Protein AF-T0ZJD9-F1 (afdb_monomer)

Solvent-accessible surface area (backbone atoms only — not comparable to full-atom values): 5506 Å² total; per-residue (Å²): 112,68,70,61,55,52,55,52,52,54,53,51,52,50,53,59,42,71,71,46,85,49,72,44,79,33,58,14,80,67,40,96,43,79,93,42,39,68,22,24,44,38,36,31,36,36,33,26,77,90,46,76,78,49,47,53,76,46,80,45,55,61,83,64,66,57,88,57,50,53,60,51,49,52,51,49,32,55,56,48,27,54,51,37,33,70,78,48,54,55,77,73,79,80,82,124

pLDDT: mean 85.67, std 13.07, range [38.03, 96.44]

Secondary structure (DSSP, 8-state):
-HHHHHHHHHHHHHHHHTS-SS-EEEEGGGSS-GGGTTEEEEEEEEEETTEEEEEEEEEEESS--HHHHHHHHHHHHHHHHHHHHHHS--------

Organism: NCBI:txid410659

Sequence (96 aa):
MEVFEEQSALYRIFEELLTEDQMALRIGNEIPVRALEPCTLISIPLRSGNVWLGSIGLVGPIRMQYDQVIPIMMYLSDRLNLWIDEVMPPTSHINS

Structure (mmCIF, N/CA/C/O backbone):
data_AF-T0ZJD9-F1
#
_entry.id   AF-T0ZJD9-F1
#
loop_
_atom_site.group_PDB
_atom_site.id
_atom_site.type_symbol
_atom_site.label_atom_id
_atom_site.label_alt_id
_atom_site.label_comp_id
_atom_site.label_asym_id
_atom_site.label_entity_id
_atom_site.label_seq_id
_atom_site.pdbx_PDB_ins_code
_atom_site.Cartn_x
_atom_site.Cartn_y
_atom_site.Cartn_z
_atom_site.occupancy
_atom_site.B_iso_or_equiv
_atom_site.auth_seq_id
_atom_site.auth_comp_id
_atom_site.auth_asym_id
_atom_site.auth_atom_id
_atom_site.pdbx_PDB_model_num
ATOM 1 N N . MET A 1 1 ? 0.193 18.661 22.438 1.00 52.94 1 MET A N 1
ATOM 2 C CA . MET A 1 1 ? 0.241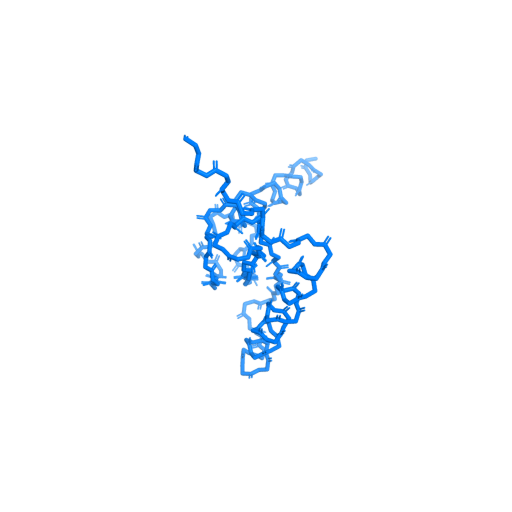 17.196 22.631 1.00 52.94 1 MET A CA 1
ATOM 3 C C . MET A 1 1 ? -0.281 16.488 21.385 1.00 52.94 1 MET A C 1
ATOM 5 O O . MET A 1 1 ? 0.432 15.658 20.854 1.00 52.94 1 MET A O 1
ATOM 9 N N . GLU A 1 2 ? -1.414 16.938 20.845 1.00 56.44 2 GLU A N 1
ATOM 10 C CA . GLU A 1 2 ? -2.056 16.463 19.602 1.00 56.44 2 GLU A CA 1
ATOM 11 C C . GLU A 1 2 ? -1.121 16.367 18.371 1.00 56.44 2 GLU A C 1
ATOM 13 O O . GLU A 1 2 ? -1.038 15.323 17.738 1.00 56.44 2 GLU A O 1
ATOM 18 N N . VAL A 1 3 ? -0.307 17.397 18.099 1.00 55.34 3 VAL A N 1
ATOM 19 C CA . VAL A 1 3 ? 0.630 17.404 16.951 1.00 55.34 3 VAL A CA 1
ATOM 20 C C . VAL A 1 3 ? 1.710 16.313 17.046 1.00 55.34 3 VAL A C 1
ATOM 22 O O . VAL A 1 3 ? 2.153 15.791 16.029 1.00 55.34 3 VAL A O 1
ATOM 25 N N . PHE A 1 4 ? 2.150 15.944 18.254 1.00 56.47 4 PHE A N 1
ATOM 26 C CA . PHE A 1 4 ? 3.157 14.888 18.425 1.00 56.47 4 PHE A CA 1
ATOM 27 C C . PHE A 1 4 ? 2.549 13.494 18.200 1.00 56.47 4 PHE A C 1
ATOM 29 O O . PHE A 1 4 ? 3.193 12.626 17.614 1.00 56.47 4 PHE A O 1
ATOM 36 N N . GLU A 1 5 ? 1.291 13.298 18.604 1.00 62.69 5 GLU A N 1
ATOM 37 C CA . GLU A 1 5 ? 0.542 12.062 18.353 1.00 62.69 5 GLU A CA 1
ATOM 38 C C . GLU A 1 5 ? 0.250 11.877 16.854 1.00 62.69 5 GLU A C 1
ATOM 40 O O . GLU A 1 5 ? 0.462 10.787 16.321 1.00 62.69 5 GLU A O 1
ATOM 45 N N . GLU A 1 6 ? -0.125 12.943 16.144 1.00 62.12 6 GLU A N 1
ATOM 46 C CA . GLU A 1 6 ? -0.389 12.918 14.698 1.00 62.12 6 GLU A CA 1
ATOM 47 C C . GLU A 1 6 ? 0.869 12.602 13.865 1.00 62.12 6 GLU A C 1
ATOM 49 O O . GLU A 1 6 ? 0.842 11.727 12.996 1.00 62.12 6 GLU A O 1
ATOM 54 N N . GLN A 1 7 ? 2.008 13.232 14.186 1.00 63.09 7 GLN A N 1
ATOM 55 C CA . GLN A 1 7 ? 3.300 12.939 13.545 1.00 63.09 7 GLN A CA 1
ATOM 56 C C . GLN A 1 7 ? 3.741 11.485 13.787 1.00 63.09 7 GLN A C 1
ATOM 58 O O . GLN A 1 7 ? 4.299 10.846 12.893 1.00 63.09 7 GLN A O 1
ATOM 63 N N . SER A 1 8 ? 3.438 10.931 14.967 1.00 75.25 8 SER A N 1
ATOM 64 C CA . SER A 1 8 ? 3.725 9.527 15.277 1.00 75.25 8 SER A CA 1
ATOM 65 C C . SER A 1 8 ? 2.844 8.555 14.485 1.00 75.25 8 SER A C 1
ATOM 67 O O . SER A 1 8 ? 3.327 7.513 14.050 1.00 75.25 8 SER A O 1
ATOM 69 N N . ALA A 1 9 ? 1.574 8.891 14.240 1.00 79.19 9 ALA A N 1
ATOM 70 C CA . ALA A 1 9 ? 0.666 8.033 13.484 1.00 79.19 9 ALA A CA 1
ATOM 71 C C . ALA A 1 9 ? 1.077 7.939 12.008 1.00 79.19 9 ALA A C 1
ATOM 73 O O . ALA A 1 9 ? 1.149 6.839 11.461 1.00 79.19 9 ALA A O 1
ATOM 74 N N . LEU A 1 10 ? 1.409 9.076 11.387 1.00 83.62 10 LEU A N 1
ATOM 75 C CA . LEU A 1 10 ? 1.864 9.122 9.997 1.00 83.62 10 LEU A CA 1
ATOM 76 C C . LEU A 1 10 ? 3.171 8.346 9.795 1.00 83.62 10 LEU A C 1
ATOM 78 O O . LEU A 1 10 ? 3.281 7.564 8.852 1.00 83.62 10 LEU A O 1
ATOM 82 N N . TYR A 1 11 ? 4.142 8.522 10.696 1.00 85.00 11 TYR A N 1
ATOM 83 C CA . TYR A 1 11 ? 5.409 7.795 10.622 1.00 85.00 11 TYR A CA 1
ATOM 84 C C . TYR A 1 11 ? 5.195 6.280 10.648 1.00 85.00 11 TYR A C 1
ATOM 86 O O . TYR A 1 11 ? 5.784 5.552 9.857 1.00 85.00 11 TYR A O 1
ATOM 94 N N . ARG A 1 12 ? 4.281 5.808 11.498 1.00 83.75 12 ARG A N 1
ATOM 95 C CA . ARG A 1 12 ? 3.979 4.380 11.615 1.00 83.75 12 ARG A CA 1
ATOM 96 C C . ARG A 1 12 ? 3.205 3.842 10.417 1.00 83.75 12 AR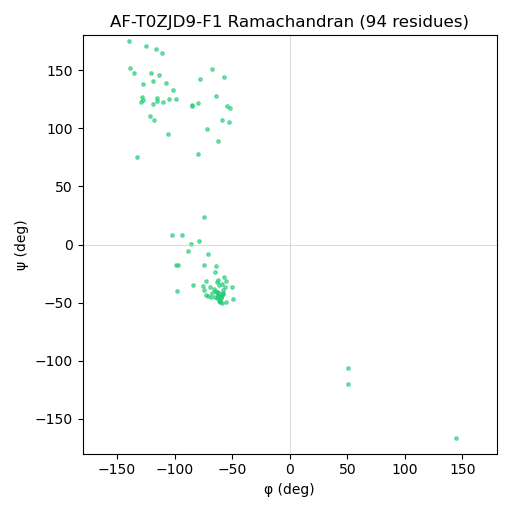G A C 1
ATOM 98 O O . ARG A 1 12 ? 3.437 2.709 10.027 1.00 83.75 12 ARG A O 1
ATOM 105 N N . ILE A 1 13 ? 2.361 4.651 9.770 1.00 87.06 13 ILE A N 1
ATOM 106 C CA . ILE A 1 13 ? 1.792 4.285 8.460 1.00 87.06 13 ILE A CA 1
ATOM 107 C C . ILE A 1 13 ? 2.915 4.077 7.440 1.00 87.06 13 ILE A C 1
ATOM 109 O O . ILE A 1 13 ? 2.886 3.093 6.708 1.00 87.06 13 ILE A O 1
ATOM 113 N N . PHE A 1 14 ? 3.911 4.968 7.393 1.00 86.62 14 PHE A N 1
ATOM 114 C CA . PHE A 1 14 ? 5.047 4.789 6.488 1.00 86.62 14 PHE A CA 1
ATOM 115 C C . PHE A 1 14 ? 5.859 3.536 6.813 1.00 86.62 14 PHE A C 1
ATOM 117 O O . PHE A 1 14 ? 6.222 2.823 5.883 1.00 86.62 14 PHE A O 1
ATOM 124 N N . GLU A 1 15 ? 6.099 3.234 8.092 1.00 85.69 15 GLU A N 1
ATOM 125 C CA . GLU A 1 15 ? 6.737 1.973 8.489 1.00 85.69 15 GLU A CA 1
ATOM 126 C C . GLU A 1 15 ? 5.962 0.771 7.941 1.00 85.69 15 GLU A C 1
ATOM 128 O O . GLU A 1 15 ? 6.559 -0.063 7.266 1.00 85.69 15 GLU A O 1
ATOM 133 N N . GLU A 1 16 ? 4.638 0.723 8.130 1.00 84.00 16 GLU A N 1
ATOM 134 C CA . GLU A 1 16 ? 3.804 -0.365 7.603 1.00 84.00 16 GLU A CA 1
ATOM 135 C C . GLU A 1 16 ? 3.900 -0.481 6.073 1.00 84.00 16 GLU A C 1
ATOM 137 O O . GLU A 1 16 ? 4.062 -1.583 5.547 1.00 84.00 16 GLU A O 1
ATOM 142 N N . LEU A 1 17 ? 3.874 0.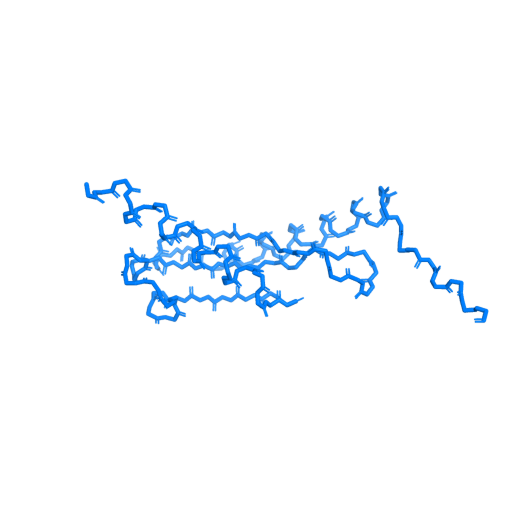642 5.345 1.00 84.62 17 LEU A N 1
ATOM 143 C CA . LEU A 1 17 ? 3.995 0.650 3.879 1.00 84.62 17 LEU A CA 1
ATOM 144 C C . LEU A 1 17 ? 5.358 0.154 3.375 1.00 84.62 17 LEU A C 1
ATOM 146 O O . LEU A 1 17 ? 5.448 -0.317 2.242 1.00 84.62 17 LEU A O 1
ATOM 150 N N . LEU A 1 18 ? 6.401 0.244 4.202 1.00 81.56 18 LEU A N 1
ATOM 151 C CA . LEU A 1 18 ? 7.760 -0.208 3.899 1.00 81.56 18 LEU A CA 1
ATOM 152 C C . LEU A 1 18 ? 8.043 -1.639 4.383 1.00 81.56 18 LEU A C 1
ATOM 154 O O . LEU A 1 18 ? 9.192 -2.079 4.325 1.00 81.56 18 LEU A O 1
ATOM 158 N N . THR A 1 19 ? 7.037 -2.379 4.856 1.00 78.56 19 THR A N 1
ATOM 159 C CA . THR A 1 19 ? 7.236 -3.764 5.323 1.00 78.56 19 THR A CA 1
ATOM 160 C C . THR A 1 19 ? 6.854 -4.832 4.305 1.00 78.56 19 THR A C 1
ATOM 162 O O . THR A 1 19 ? 7.297 -5.972 4.437 1.00 78.56 19 THR A O 1
ATOM 165 N N . GLU A 1 20 ? 6.066 -4.484 3.285 1.00 79.62 20 GLU A N 1
ATOM 166 C CA . GLU A 1 20 ? 5.488 -5.461 2.364 1.00 79.62 20 GLU A CA 1
ATOM 167 C C . GLU A 1 20 ? 5.771 -5.111 0.906 1.00 79.62 20 GLU A C 1
ATOM 169 O O . GLU A 1 20 ? 5.421 -4.035 0.415 1.00 79.62 20 GLU A O 1
ATOM 174 N N . ASP A 1 21 ? 6.369 -6.071 0.200 1.00 84.81 21 ASP A N 1
ATOM 175 C CA . ASP A 1 21 ? 6.590 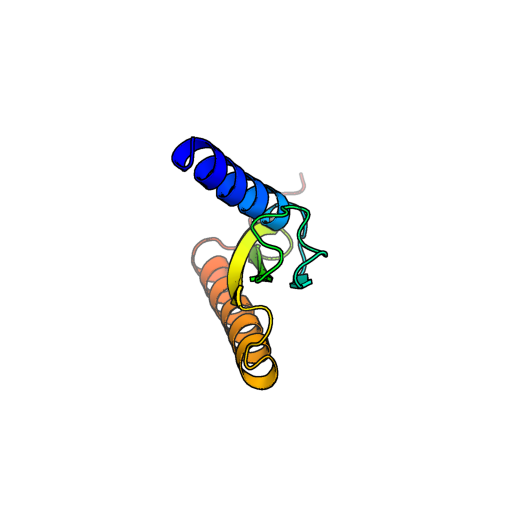-6.007 -1.242 1.00 84.81 21 ASP A CA 1
ATOM 176 C C . ASP A 1 21 ? 5.364 -6.510 -2.035 1.00 84.81 21 ASP A C 1
ATOM 178 O O . ASP A 1 21 ? 5.348 -6.510 -3.267 1.00 84.81 21 ASP A O 1
ATOM 182 N N . GLN A 1 22 ? 4.302 -6.916 -1.347 1.00 87.00 22 GLN A N 1
ATOM 183 C CA . GLN A 1 22 ? 3.043 -7.375 -1.925 1.00 87.00 22 GLN A CA 1
ATOM 184 C C . GLN A 1 22 ? 1.895 -6.445 -1.540 1.00 87.00 22 GLN A C 1
ATOM 186 O O . GLN A 1 22 ? 2.034 -5.557 -0.702 1.00 87.00 22 GLN A O 1
ATOM 191 N N . MET A 1 23 ? 0.753 -6.631 -2.203 1.00 90.31 23 MET A N 1
ATOM 192 C CA . MET A 1 23 ? -0.465 -5.933 -1.814 1.00 90.31 23 MET A CA 1
ATOM 193 C C . MET A 1 23 ? -0.884 -6.388 -0.414 1.00 90.31 23 MET A C 1
ATOM 195 O O . MET A 1 23 ? -1.051 -7.588 -0.196 1.00 90.31 23 MET A O 1
ATOM 199 N N . ALA A 1 24 ? -1.111 -5.437 0.491 1.00 92.00 24 ALA A N 1
ATOM 200 C CA . ALA A 1 24 ? -1.548 -5.711 1.855 1.00 92.00 24 ALA A CA 1
ATOM 201 C C . ALA A 1 24 ? -2.884 -5.032 2.154 1.00 92.00 24 ALA A C 1
ATOM 203 O O . ALA A 1 24 ? -3.168 -3.936 1.669 1.00 92.00 24 ALA A O 1
ATOM 204 N N . LEU A 1 25 ? -3.692 -5.664 3.000 1.00 92.31 25 LEU A N 1
ATOM 205 C CA . LEU A 1 25 ? -4.910 -5.099 3.570 1.00 92.31 25 LEU A CA 1
ATOM 206 C C . LEU A 1 25 ? -4.853 -5.301 5.081 1.00 92.31 25 LEU A C 1
ATOM 208 O O . LEU A 1 25 ? -4.727 -6.433 5.537 1.00 92.31 25 LEU A O 1
ATOM 212 N N . ARG A 1 26 ? -4.951 -4.207 5.836 1.00 92.19 26 ARG A N 1
ATOM 213 C CA . ARG A 1 26 ? -4.934 -4.200 7.302 1.00 92.19 26 ARG A CA 1
ATOM 214 C C . ARG A 1 26 ? -6.129 -3.426 7.822 1.00 92.19 26 ARG A C 1
ATOM 216 O O . ARG A 1 26 ? -6.350 -2.283 7.420 1.00 92.19 26 ARG A O 1
ATOM 223 N N . ILE A 1 27 ? -6.904 -4.039 8.703 1.00 93.81 27 ILE A N 1
ATOM 224 C CA . ILE A 1 27 ? -8.187 -3.521 9.175 1.00 93.81 27 ILE A CA 1
ATOM 225 C C . ILE A 1 27 ? -8.129 -3.284 10.685 1.00 93.81 27 ILE A C 1
ATOM 227 O O . ILE A 1 27 ? -7.915 -4.203 11.477 1.00 93.81 27 ILE A O 1
ATOM 231 N N . GLY A 1 28 ? -8.365 -2.037 11.089 1.00 91.75 28 GLY A N 1
ATOM 232 C CA . GLY A 1 28 ? -8.458 -1.595 12.475 1.00 91.75 28 GLY A CA 1
ATOM 233 C C . GLY A 1 28 ? -7.274 -2.042 13.323 1.00 91.75 28 GLY A C 1
ATOM 234 O O . GLY A 1 28 ? -6.171 -1.525 13.188 1.00 91.75 28 GLY A O 1
ATOM 235 N N . ASN A 1 29 ? -7.504 -3.030 14.186 1.00 91.25 29 ASN A N 1
ATOM 236 C CA . ASN A 1 29 ? -6.513 -3.519 15.145 1.00 91.25 29 ASN A CA 1
ATOM 237 C C . ASN A 1 29 ? -5.344 -4.304 14.519 1.00 91.25 29 ASN A C 1
ATOM 239 O O . ASN A 1 29 ? -4.379 -4.603 15.217 1.00 91.25 29 ASN A O 1
ATOM 243 N N . GLU A 1 30 ? -5.400 -4.616 13.221 1.00 91.50 30 GLU A N 1
ATOM 244 C CA . GLU A 1 30 ? -4.250 -5.136 12.460 1.00 91.50 30 GLU A CA 1
ATOM 245 C C . GLU A 1 30 ? -3.215 -4.043 12.145 1.00 91.50 30 GLU A C 1
ATOM 247 O O . GLU A 1 30 ? -2.063 -4.341 11.820 1.00 91.50 30 GLU A O 1
ATOM 252 N N . ILE A 1 31 ? -3.613 -2.771 12.244 1.00 89.12 31 ILE A N 1
ATOM 253 C CA . ILE A 1 31 ? -2.715 -1.626 12.149 1.00 89.12 31 ILE A CA 1
ATOM 254 C C . ILE A 1 31 ? -2.146 -1.412 13.554 1.00 89.12 31 ILE A C 1
ATOM 256 O O . ILE A 1 31 ? -2.911 -1.127 14.480 1.00 89.12 31 ILE A O 1
ATOM 260 N N . PRO A 1 32 ? -0.823 -1.496 13.773 1.00 83.94 32 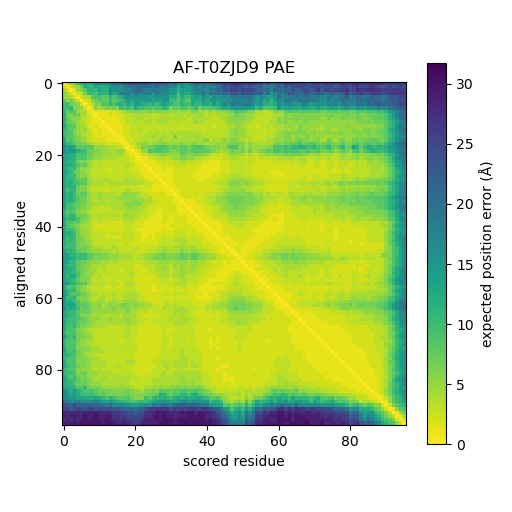PRO A N 1
ATOM 261 C CA . PRO A 1 32 ? -0.259 -1.493 15.120 1.00 83.94 32 PRO A CA 1
ATOM 262 C C . PRO A 1 32 ? -0.277 -0.109 15.785 1.00 83.94 32 PRO A C 1
ATOM 264 O O . PRO A 1 32 ? 0.512 0.137 16.693 1.00 83.94 32 PRO A O 1
ATOM 267 N N . VAL A 1 33 ? -1.168 0.798 15.370 1.00 84.81 33 VAL A N 1
ATOM 268 C CA . VAL A 1 33 ? -1.343 2.180 15.828 1.00 84.81 33 VAL A CA 1
ATOM 269 C C . VAL A 1 33 ? -2.766 2.346 16.357 1.00 84.81 33 VAL A C 1
ATOM 271 O O . VAL A 1 33 ? -3.719 2.382 15.588 1.00 84.81 33 VAL A O 1
ATOM 274 N N . ARG A 1 34 ? -2.920 2.528 17.673 1.00 84.56 34 ARG A N 1
ATOM 275 C CA . ARG A 1 34 ? -4.243 2.626 18.318 1.00 84.56 34 ARG A CA 1
ATOM 276 C C . ARG A 1 34 ? -5.130 3.736 17.742 1.00 84.56 34 ARG A C 1
ATOM 278 O O . ARG A 1 34 ? -6.331 3.555 17.613 1.00 84.56 34 ARG A O 1
ATOM 285 N N . ALA A 1 35 ? -4.539 4.870 17.367 1.00 83.94 35 ALA A N 1
ATOM 286 C CA . ALA A 1 35 ? -5.268 5.980 16.751 1.00 83.94 35 ALA A CA 1
ATOM 287 C C . ALA A 1 35 ? -5.889 5.622 15.382 1.00 83.94 35 ALA A C 1
ATOM 289 O O . ALA A 1 35 ? -6.799 6.311 14.933 1.00 83.94 35 ALA A O 1
ATOM 290 N N . LEU A 1 36 ? -5.421 4.546 14.739 1.00 87.38 36 LEU A N 1
ATOM 291 C CA . LEU A 1 36 ? -5.893 4.054 13.442 1.00 87.38 36 LEU A CA 1
ATOM 292 C C . LEU A 1 36 ? -6.823 2.837 13.562 1.00 87.38 36 LEU A C 1
ATOM 294 O O . LEU A 1 36 ? -7.228 2.286 12.546 1.00 87.38 36 LEU A O 1
ATOM 298 N N . GLU A 1 37 ? -7.241 2.457 14.775 1.00 90.31 37 GLU A N 1
ATOM 299 C CA . GLU A 1 37 ? -8.286 1.447 14.995 1.00 90.31 37 GLU A CA 1
ATOM 300 C C . GLU A 1 37 ? -9.583 1.679 14.179 1.00 90.31 37 GLU A C 1
ATOM 302 O O . GLU A 1 37 ? -10.160 0.699 13.703 1.00 90.31 37 GLU A O 1
ATOM 307 N N . PRO A 1 38 ? -10.068 2.919 13.936 1.00 91.75 38 PRO A N 1
ATOM 308 C CA . PRO A 1 38 ? -11.241 3.124 13.083 1.00 91.75 38 PRO A CA 1
ATOM 309 C C . PRO A 1 38 ? -10.938 3.048 11.574 1.00 91.75 38 PRO A C 1
ATOM 311 O O . PRO A 1 38 ? -11.841 3.287 10.763 1.00 91.75 38 PRO A O 1
ATOM 314 N N . CYS A 1 39 ? -9.698 2.749 11.182 1.00 92.50 39 CYS A N 1
ATOM 315 C CA . CYS A 1 39 ? -9.229 2.822 9.806 1.00 92.50 39 CYS A CA 1
ATOM 316 C C . CYS A 1 39 ? -8.932 1.450 9.191 1.00 92.50 39 CYS A C 1
ATOM 318 O O . CYS A 1 39 ? -8.769 0.439 9.866 1.00 92.50 39 CYS A O 1
ATOM 320 N N . THR A 1 40 ? -8.822 1.463 7.873 1.00 94.25 40 THR A N 1
ATOM 321 C CA . THR A 1 40 ? -8.257 0.409 7.040 1.00 94.25 40 THR A CA 1
ATOM 322 C C . THR A 1 40 ? -7.064 0.989 6.296 1.00 94.25 40 THR A C 1
ATOM 324 O O . THR A 1 40 ? -7.131 2.127 5.826 1.00 94.25 40 THR A O 1
ATOM 327 N N . LEU A 1 41 ? -6.003 0.201 6.157 1.00 93.50 41 LEU A N 1
ATOM 328 C CA . LEU A 1 41 ? -4.840 0.492 5.331 1.00 93.50 41 LEU A CA 1
ATOM 329 C C . LEU A 1 41 ? -4.761 -0.543 4.205 1.00 93.50 41 LEU A C 1
ATOM 331 O O . LEU A 1 41 ? -4.712 -1.742 4.472 1.00 93.50 41 LEU A O 1
ATOM 335 N N . ILE A 1 42 ? -4.740 -0.084 2.956 1.00 94.06 42 ILE A N 1
ATOM 336 C CA . ILE A 1 42 ? -4.485 -0.921 1.778 1.00 94.06 42 ILE A CA 1
ATOM 337 C C . ILE A 1 42 ? -3.181 -0.457 1.150 1.00 94.06 42 ILE A C 1
ATOM 339 O O . ILE A 1 42 ? -3.065 0.723 0.835 1.00 94.06 42 ILE A O 1
ATOM 343 N N . SER A 1 43 ? -2.218 -1.345 0.942 1.00 94.19 43 SER A N 1
ATOM 344 C CA . SER A 1 43 ? -0.970 -1.025 0.250 1.00 94.19 43 SER A CA 1
ATOM 345 C C . SER A 1 43 ? -0.879 -1.764 -1.079 1.00 94.19 43 SER A C 1
ATOM 347 O O . SER A 1 43 ? -1.362 -2.885 -1.207 1.00 94.19 43 SER A O 1
ATOM 349 N N . ILE A 1 44 ? -0.263 -1.137 -2.077 1.00 94.69 44 ILE A N 1
ATOM 350 C CA . ILE A 1 44 ? 0.100 -1.766 -3.351 1.00 94.69 44 ILE A CA 1
ATOM 351 C C . ILE A 1 44 ? 1.583 -1.522 -3.637 1.00 94.69 44 ILE A C 1
ATOM 353 O O . ILE A 1 44 ? 2.056 -0.400 -3.429 1.00 94.69 44 ILE A O 1
ATOM 357 N N . PRO A 1 45 ? 2.326 -2.528 -4.120 1.00 92.69 45 PRO A N 1
ATOM 358 C CA . PRO A 1 45 ? 3.744 -2.373 -4.388 1.00 92.69 45 PRO A CA 1
ATOM 359 C C . PRO A 1 45 ? 3.979 -1.620 -5.699 1.00 92.69 45 PRO A C 1
ATOM 361 O O . PRO A 1 45 ? 3.287 -1.835 -6.700 1.00 92.69 45 PRO A O 1
ATOM 364 N N . LEU A 1 46 ? 5.003 -0.774 -5.685 1.00 92.88 46 LEU A N 1
ATOM 365 C CA . LEU A 1 46 ? 5.614 -0.153 -6.849 1.00 92.88 46 LEU A CA 1
ATOM 366 C C . LEU A 1 46 ? 6.876 -0.923 -7.222 1.00 92.88 46 LEU A C 1
ATOM 368 O O . LEU A 1 46 ? 7.765 -1.128 -6.386 1.00 92.88 46 LEU A O 1
ATOM 372 N N . ARG A 1 47 ? 6.954 -1.367 -8.472 1.00 92.00 47 ARG A N 1
ATOM 373 C CA . ARG A 1 47 ? 8.037 -2.221 -8.958 1.00 92.00 47 ARG A CA 1
ATOM 374 C C . ARG A 1 47 ? 8.546 -1.746 -10.311 1.00 92.00 47 ARG A C 1
ATOM 376 O O . ARG A 1 47 ? 7.778 -1.233 -11.115 1.00 92.00 47 ARG A O 1
ATOM 383 N N . SER A 1 48 ? 9.842 -1.953 -10.525 1.00 92.00 48 SER A N 1
ATOM 384 C CA . SER A 1 48 ? 10.478 -1.934 -11.842 1.00 92.00 48 SER A CA 1
ATOM 385 C C . SER A 1 48 ? 11.055 -3.327 -12.089 1.00 92.00 48 SER A C 1
ATOM 387 O O . SER A 1 48 ? 11.992 -3.759 -11.402 1.00 92.00 48 SER A O 1
ATOM 389 N N . GLY A 1 49 ? 10.425 -4.097 -12.976 1.00 88.31 49 GLY A N 1
ATOM 390 C CA . GLY A 1 49 ? 10.637 -5.546 -13.064 1.00 88.31 49 GLY A CA 1
ATOM 391 C C . GLY A 1 49 ? 10.510 -6.249 -11.698 1.00 88.31 49 GLY A C 1
ATOM 392 O O . GLY A 1 49 ? 9.475 -6.182 -11.037 1.00 88.31 49 GLY A O 1
ATOM 393 N N . ASN A 1 50 ? 11.581 -6.913 -11.247 1.00 86.62 50 ASN A N 1
ATOM 394 C CA . ASN A 1 50 ? 11.614 -7.594 -9.942 1.00 86.62 50 ASN A CA 1
ATOM 395 C C . ASN A 1 50 ? 12.057 -6.693 -8.777 1.00 86.62 50 ASN A C 1
ATOM 397 O O . ASN A 1 50 ? 12.034 -7.133 -7.626 1.00 86.62 50 ASN A O 1
ATOM 401 N N . VAL A 1 51 ? 12.473 -5.455 -9.047 1.00 90.19 51 VAL A N 1
ATOM 402 C CA . VAL A 1 51 ? 12.957 -4.539 -8.012 1.00 90.19 51 VAL A CA 1
ATOM 403 C C . VAL A 1 51 ? 11.767 -3.830 -7.381 1.00 90.19 51 VAL A C 1
ATOM 405 O O . VAL A 1 51 ? 11.017 -3.131 -8.057 1.00 90.19 51 VAL A O 1
ATOM 408 N N . TRP A 1 52 ? 11.599 -4.007 -6.073 1.00 91.44 52 TRP A N 1
ATOM 409 C CA . TRP A 1 52 ? 10.625 -3.256 -5.290 1.00 91.44 52 TRP A CA 1
ATOM 410 C C . TRP A 1 52 ? 11.174 -1.865 -4.971 1.00 91.44 52 TRP A C 1
ATOM 412 O O . TRP A 1 52 ? 12.248 -1.733 -4.386 1.00 91.44 52 TRP A O 1
ATOM 422 N N . LEU A 1 53 ? 10.448 -0.834 -5.398 1.00 91.06 53 LEU A N 1
ATOM 423 C CA . LEU A 1 53 ? 10.833 0.568 -5.223 1.00 91.06 53 LEU A CA 1
ATOM 424 C C . LEU A 1 53 ? 10.157 1.212 -4.004 1.00 91.06 53 LEU A C 1
ATOM 426 O O . LEU A 1 53 ? 10.595 2.263 -3.543 1.00 91.06 53 LEU A O 1
ATOM 430 N N . GLY A 1 54 ? 9.088 0.598 -3.496 1.00 91.12 54 GLY A N 1
ATOM 431 C CA . GLY A 1 54 ? 8.267 1.102 -2.397 1.00 91.12 54 GLY A CA 1
ATOM 432 C C . GLY A 1 54 ? 6.797 0.756 -2.611 1.00 91.12 54 GLY A C 1
ATOM 433 O O . GLY A 1 54 ? 6.468 -0.048 -3.480 1.00 91.12 54 GLY A O 1
ATOM 434 N N . SER A 1 55 ? 5.898 1.370 -1.847 1.00 92.06 55 SER A N 1
ATOM 435 C CA . SER A 1 55 ? 4.466 1.059 -1.906 1.00 92.06 55 SER A CA 1
ATOM 436 C C . SER A 1 55 ? 3.612 2.322 -1.833 1.00 92.06 55 SER A C 1
ATOM 438 O O . SER A 1 55 ? 4.009 3.325 -1.239 1.00 92.06 55 SER A O 1
ATOM 440 N N . ILE A 1 56 ? 2.419 2.271 -2.423 1.00 91.88 56 ILE A N 1
ATOM 441 C CA . ILE A 1 56 ? 1.380 3.295 -2.261 1.00 91.88 56 ILE A CA 1
ATOM 442 C C . ILE A 1 56 ? 0.348 2.784 -1.268 1.00 91.88 56 ILE A C 1
ATOM 444 O O . ILE A 1 56 ? -0.114 1.654 -1.390 1.00 91.88 56 ILE A O 1
ATOM 448 N N . GLY A 1 57 ? -0.023 3.633 -0.309 1.00 91.56 57 GLY A N 1
ATOM 449 C CA . GLY A 1 57 ? -1.030 3.345 0.706 1.00 91.56 57 GLY A CA 1
ATOM 450 C C . GLY A 1 57 ? -2.335 4.107 0.497 1.00 91.56 57 GLY A C 1
ATOM 451 O O . GLY A 1 57 ? -2.324 5.303 0.212 1.00 91.56 57 GLY A O 1
ATOM 452 N N . LEU A 1 58 ? -3.457 3.430 0.717 1.00 93.62 58 LEU A N 1
ATOM 453 C CA . LEU A 1 58 ? -4.784 4.004 0.883 1.00 93.62 58 LEU A CA 1
ATOM 454 C C . LEU A 1 58 ? -5.211 3.837 2.340 1.00 93.62 58 LEU A C 1
ATOM 456 O O . LEU A 1 58 ? -5.308 2.715 2.833 1.00 93.62 58 LEU A O 1
ATOM 460 N N . VAL A 1 59 ? -5.517 4.950 3.003 1.00 92.50 59 VAL A N 1
ATOM 461 C CA . VAL A 1 59 ? -6.114 4.962 4.342 1.00 92.50 59 VAL A CA 1
ATOM 462 C C . VAL A 1 59 ? -7.587 5.331 4.212 1.00 92.50 59 VAL A C 1
ATOM 464 O O . VAL A 1 59 ? -7.923 6.362 3.630 1.00 92.50 59 VAL A O 1
ATOM 467 N N . GLY A 1 60 ? -8.470 4.493 4.744 1.00 92.19 60 GLY A N 1
ATOM 468 C CA . GLY A 1 60 ? -9.919 4.698 4.705 1.00 92.19 60 GLY A CA 1
ATOM 469 C C . GLY A 1 60 ? -10.600 4.312 6.016 1.00 92.19 60 GLY A C 1
ATOM 470 O O . GLY A 1 60 ? -9.939 3.808 6.919 1.00 92.19 60 GLY A O 1
ATOM 471 N N . PRO A 1 61 ? -11.915 4.542 6.161 1.00 94.12 61 PRO A N 1
ATOM 472 C CA . PRO A 1 61 ? -12.675 4.041 7.301 1.00 94.12 61 PRO A CA 1
ATOM 473 C C . PRO A 1 61 ? -12.785 2.512 7.266 1.00 94.12 61 PRO A C 1
ATOM 475 O O . PRO A 1 61 ? -12.863 1.914 6.192 1.00 94.12 61 PRO A O 1
ATOM 478 N N . ILE A 1 62 ? -12.903 1.889 8.442 1.00 94.00 62 ILE A N 1
ATOM 479 C CA . ILE A 1 62 ? -12.995 0.425 8.586 1.00 94.00 62 ILE A CA 1
ATOM 480 C C . ILE A 1 62 ? -14.139 -0.202 7.762 1.00 94.00 62 ILE A C 1
ATOM 482 O O . ILE A 1 62 ? -14.041 -1.326 7.266 1.00 94.00 62 ILE A O 1
ATOM 486 N N . ARG A 1 63 ? -15.235 0.547 7.579 1.00 90.81 63 ARG A N 1
ATOM 487 C CA . ARG A 1 63 ? -16.372 0.193 6.718 1.00 90.81 63 ARG A CA 1
ATOM 488 C C . ARG A 1 63 ? -16.323 1.037 5.446 1.00 90.81 63 ARG A C 1
ATOM 490 O O . ARG A 1 63 ? -16.836 2.153 5.424 1.00 90.81 63 ARG A O 1
ATOM 497 N N . MET A 1 64 ? -15.731 0.481 4.394 1.00 92.81 64 MET A N 1
ATOM 498 C CA . MET A 1 64 ? -15.709 1.041 3.041 1.00 92.81 64 MET A CA 1
ATOM 499 C C . MET A 1 64 ? -16.248 0.025 2.019 1.00 92.81 64 MET A C 1
ATOM 501 O O . MET A 1 64 ? -16.474 -1.138 2.347 1.00 92.81 64 MET A O 1
ATOM 505 N N . GLN A 1 65 ? -16.457 0.458 0.775 1.00 95.00 65 GLN A 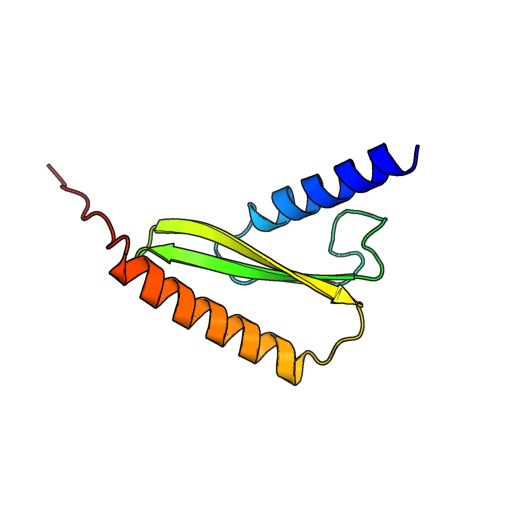N 1
ATOM 506 C CA . GLN A 1 65 ? -16.913 -0.398 -0.331 1.00 95.00 65 GLN A CA 1
ATOM 507 C C . GLN A 1 65 ? -15.732 -1.202 -0.905 1.00 95.00 65 GLN A C 1
ATOM 509 O O . GLN A 1 65 ? -15.135 -0.826 -1.914 1.00 95.00 65 GLN A O 1
ATOM 514 N N . TYR A 1 66 ? -15.333 -2.272 -0.209 1.00 92.44 66 TYR A N 1
ATOM 515 C CA . TYR A 1 66 ? -14.173 -3.107 -0.567 1.00 92.44 66 TYR A CA 1
ATOM 516 C C . TYR A 1 66 ? -14.271 -3.732 -1.961 1.00 92.44 66 TYR A C 1
ATOM 518 O O . TYR A 1 66 ? -13.265 -3.857 -2.657 1.00 92.44 66 TYR A O 1
ATOM 526 N N . ASP A 1 67 ? -15.490 -4.069 -2.365 1.00 94.69 67 ASP A N 1
ATOM 527 C CA . ASP A 1 67 ? -15.860 -4.560 -3.690 1.00 94.69 67 ASP A CA 1
ATOM 528 C C . ASP A 1 67 ? -15.474 -3.592 -4.816 1.00 94.69 67 ASP A C 1
ATOM 530 O O . ASP A 1 67 ? -15.188 -4.030 -5.926 1.00 94.69 67 ASP A O 1
ATOM 534 N N . GLN A 1 68 ? -15.416 -2.291 -4.531 1.00 94.81 68 GLN A N 1
ATOM 535 C CA . GLN A 1 68 ? -14.986 -1.268 -5.487 1.00 94.81 68 GLN A CA 1
ATOM 536 C C . GLN A 1 68 ? -13.524 -0.872 -5.292 1.00 94.81 68 GLN A C 1
ATOM 538 O O . GLN A 1 68 ? -12.785 -0.687 -6.258 1.00 94.81 68 GLN A O 1
ATOM 543 N N . VAL A 1 69 ? -13.092 -0.751 -4.039 1.00 94.31 69 VAL A N 1
ATOM 544 C CA . VAL A 1 69 ? -11.777 -0.203 -3.693 1.00 94.31 69 VAL A CA 1
ATOM 545 C C . VAL A 1 69 ? -10.651 -1.155 -4.077 1.00 94.31 69 VAL A C 1
ATOM 547 O O . VAL A 1 69 ? -9.658 -0.710 -4.648 1.00 94.31 69 VAL A O 1
ATOM 550 N N . ILE A 1 70 ? -10.794 -2.453 -3.794 1.00 93.31 70 ILE A N 1
ATOM 551 C CA . ILE A 1 70 ? -9.747 -3.440 -4.091 1.00 93.31 70 ILE A CA 1
ATOM 552 C C . ILE A 1 70 ? -9.458 -3.491 -5.603 1.00 93.31 70 ILE A C 1
ATOM 554 O O . ILE A 1 70 ? -8.292 -3.326 -5.967 1.00 93.31 70 ILE A O 1
ATOM 558 N N . PRO A 1 71 ? -10.461 -3.613 -6.501 1.00 95.31 71 PRO A N 1
ATOM 559 C CA . PRO A 1 71 ? -10.216 -3.564 -7.943 1.00 95.31 71 PRO A CA 1
ATOM 560 C C . PRO A 1 71 ? -9.537 -2.278 -8.419 1.00 95.31 71 PRO A C 1
ATOM 562 O O . PRO A 1 71 ? -8.658 -2.333 -9.277 1.00 95.31 71 PRO A O 1
ATOM 565 N N . ILE A 1 72 ? -9.912 -1.122 -7.859 1.00 95.38 72 ILE A N 1
ATOM 566 C CA . ILE A 1 72 ? -9.269 0.156 -8.194 1.00 95.38 72 ILE A CA 1
ATOM 567 C C . ILE A 1 72 ? -7.794 0.133 -7.787 1.00 95.38 72 ILE A C 1
ATOM 569 O O . ILE A 1 72 ? -6.942 0.513 -8.586 1.00 95.38 72 ILE A O 1
ATOM 573 N N . MET A 1 73 ? -7.478 -0.333 -6.578 1.00 94.94 73 MET A N 1
ATOM 574 C CA . MET A 1 73 ? -6.096 -0.427 -6.102 1.00 94.94 73 MET A CA 1
ATOM 575 C C . MET A 1 73 ? -5.259 -1.370 -6.973 1.00 94.94 73 MET A C 1
ATOM 577 O O . MET A 1 73 ? -4.134 -1.024 -7.330 1.00 94.94 73 MET A O 1
ATOM 581 N N . MET A 1 74 ? -5.816 -2.513 -7.381 1.00 93.69 74 MET A N 1
ATOM 582 C CA . MET A 1 74 ? -5.148 -3.432 -8.310 1.00 93.69 74 MET A CA 1
ATOM 583 C C . MET A 1 74 ? -4.873 -2.762 -9.659 1.00 93.69 74 MET A C 1
ATOM 585 O O . MET A 1 74 ? -3.736 -2.758 -10.123 1.00 93.69 74 MET A O 1
ATOM 589 N N . TYR A 1 75 ? -5.883 -2.109 -10.243 1.00 95.75 75 TYR A N 1
ATOM 590 C CA . TYR A 1 75 ? -5.718 -1.362 -11.489 1.00 95.75 75 TYR A CA 1
ATOM 591 C C . TYR A 1 75 ? -4.644 -0.272 -11.369 1.00 95.75 75 TYR A C 1
ATOM 593 O O . TYR A 1 75 ? -3.823 -0.114 -12.271 1.00 95.75 75 TYR A O 1
ATOM 601 N N . LEU A 1 76 ? -4.615 0.474 -10.260 1.00 95.44 76 LEU A N 1
ATOM 602 C CA . LEU A 1 76 ? -3.583 1.481 -10.013 1.00 95.44 76 LEU A CA 1
ATOM 603 C C . LEU A 1 76 ? -2.192 0.852 -9.930 1.00 95.44 76 LEU A C 1
ATOM 605 O O . LEU A 1 76 ? -1.266 1.398 -10.523 1.00 95.44 76 LEU A O 1
ATOM 609 N N . SER A 1 77 ? -2.047 -0.283 -9.244 1.00 94.50 77 SER A N 1
ATOM 610 C CA . SER A 1 77 ? -0.768 -0.996 -9.150 1.00 94.50 77 SER A CA 1
ATOM 611 C C . SER A 1 77 ? -0.260 -1.376 -10.536 1.00 94.50 77 SER A C 1
ATOM 613 O O . SER A 1 77 ? 0.852 -0.997 -10.899 1.00 94.50 77 SER A O 1
ATOM 615 N N . ASP A 1 78 ? -1.105 -2.006 -11.351 1.00 94.69 78 ASP A N 1
ATOM 616 C CA . ASP A 1 78 ? -0.743 -2.413 -12.709 1.00 94.69 78 ASP A CA 1
ATOM 617 C C . ASP A 1 78 ? -0.361 -1.206 -13.574 1.00 94.69 78 ASP A C 1
ATOM 619 O O . ASP A 1 78 ? 0.684 -1.193 -14.226 1.00 94.69 78 ASP A O 1
ATOM 623 N N . ARG A 1 79 ? -1.185 -0.151 -13.564 1.00 96.44 79 ARG A N 1
ATOM 624 C CA . ARG A 1 79 ? -0.946 1.047 -14.380 1.00 96.44 79 ARG A CA 1
ATOM 625 C C . ARG A 1 79 ? 0.318 1.793 -13.982 1.00 96.44 79 ARG A C 1
ATOM 627 O O . ARG A 1 79 ? 1.012 2.294 -14.865 1.00 96.44 79 ARG A O 1
ATOM 634 N N . LEU A 1 80 ? 0.588 1.904 -12.686 1.00 95.44 80 LEU A N 1
ATOM 635 C CA . LEU A 1 80 ? 1.764 2.607 -12.189 1.00 95.44 80 LEU A CA 1
ATOM 636 C C . LEU A 1 80 ? 3.030 1.794 -12.416 1.00 95.44 80 LEU A C 1
ATOM 638 O O . LEU A 1 80 ? 4.025 2.379 -12.822 1.00 95.44 80 LEU A O 1
ATOM 642 N N . ASN A 1 81 ? 2.985 0.474 -12.240 1.00 94.12 81 ASN A N 1
ATOM 643 C CA . ASN A 1 81 ? 4.129 -0.391 -12.523 1.00 94.12 81 ASN A CA 1
ATOM 644 C C . ASN A 1 81 ? 4.499 -0.361 -14.012 1.00 94.12 81 ASN A C 1
ATOM 646 O O . ASN A 1 81 ? 5.670 -0.206 -14.336 1.00 94.12 81 ASN A O 1
ATOM 650 N N . LEU A 1 82 ? 3.512 -0.367 -14.918 1.00 94.81 82 LEU A N 1
ATOM 651 C CA . LEU A 1 82 ? 3.766 -0.179 -16.354 1.00 94.81 82 LEU A CA 1
ATOM 652 C C . LEU A 1 82 ? 4.432 1.170 -16.657 1.00 94.81 82 LEU A C 1
ATOM 654 O O . LEU A 1 82 ? 5.402 1.233 -17.404 1.00 94.81 82 LEU A O 1
ATOM 658 N N . TRP A 1 83 ? 3.925 2.255 -16.067 1.00 95.19 83 TRP A N 1
ATOM 659 C CA . TRP A 1 83 ? 4.515 3.581 -16.254 1.00 95.19 83 TRP A CA 1
ATOM 660 C C . TRP A 1 83 ? 5.930 3.679 -15.660 1.00 95.19 83 TRP A C 1
ATOM 662 O O . TRP A 1 83 ? 6.810 4.299 -16.255 1.00 95.19 83 TRP A O 1
ATOM 672 N N . ILE A 1 84 ? 6.167 3.046 -14.509 1.00 94.88 84 ILE A N 1
ATOM 673 C CA . ILE A 1 84 ? 7.491 2.958 -13.888 1.00 94.88 84 ILE A CA 1
ATOM 674 C C . ILE A 1 84 ? 8.450 2.200 -14.801 1.00 94.88 84 ILE A C 1
ATOM 676 O O . ILE A 1 84 ? 9.549 2.693 -15.017 1.00 94.88 84 ILE A O 1
ATOM 680 N N . ASP A 1 85 ? 8.047 1.068 -15.377 1.00 93.88 85 ASP A N 1
ATOM 681 C CA . ASP A 1 85 ? 8.882 0.311 -16.317 1.00 93.88 85 ASP A CA 1
ATOM 682 C C . ASP A 1 85 ? 9.212 1.121 -17.589 1.00 93.88 85 ASP A C 1
ATOM 684 O O . ASP A 1 85 ? 10.287 0.959 -18.167 1.00 93.88 85 ASP A O 1
ATOM 688 N N . GLU A 1 86 ? 8.327 2.022 -18.028 1.00 92.00 86 GLU A N 1
ATOM 689 C CA . GLU A 1 86 ? 8.587 2.919 -19.164 1.00 92.00 86 GLU A CA 1
ATOM 690 C C . GLU A 1 86 ? 9.590 4.036 -18.823 1.00 92.00 86 GLU A C 1
ATOM 692 O O . GLU A 1 86 ? 10.473 4.350 -19.625 1.00 92.00 86 GLU A O 1
ATOM 697 N N . VAL A 1 87 ? 9.457 4.659 -17.648 1.00 92.12 87 VAL A N 1
ATOM 698 C CA . VAL A 1 87 ? 10.282 5.811 -17.228 1.00 92.12 87 VAL A CA 1
ATOM 699 C C . VAL A 1 87 ? 11.615 5.375 -16.619 1.00 92.12 87 VAL A C 1
ATOM 701 O O . VAL A 1 87 ? 12.640 6.039 -16.786 1.00 92.12 87 VAL A O 1
ATOM 704 N N . MET A 1 88 ? 11.593 4.259 -15.905 1.00 87.81 88 MET A N 1
ATOM 705 C CA . MET A 1 88 ? 12.709 3.632 -15.216 1.00 87.81 88 MET A CA 1
ATOM 706 C C . MET A 1 88 ? 12.696 2.136 -15.559 1.00 87.81 88 MET A C 1
ATOM 708 O O . MET A 1 88 ? 12.289 1.309 -14.737 1.00 87.81 88 MET A O 1
ATOM 712 N N . PRO A 1 89 ? 13.130 1.774 -16.780 1.00 84.25 89 PRO A N 1
ATOM 713 C CA . PRO A 1 89 ? 13.218 0.380 -17.172 1.00 84.25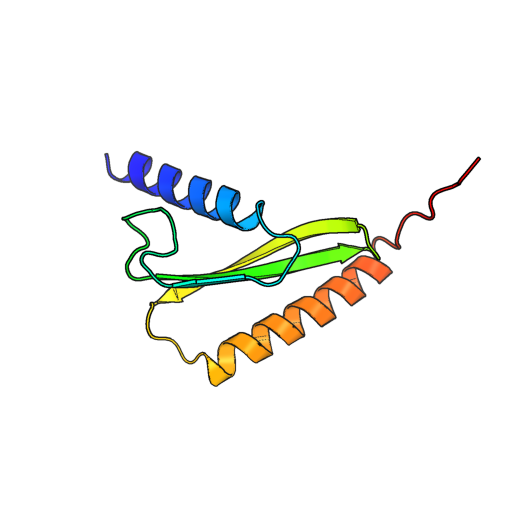 89 PRO A CA 1
ATOM 714 C C . PRO A 1 89 ? 14.123 -0.376 -16.201 1.00 84.25 89 PRO A C 1
ATOM 716 O O . PRO A 1 89 ? 15.118 0.192 -15.728 1.00 84.25 89 PRO A O 1
ATOM 719 N N . PRO A 1 90 ? 13.803 -1.647 -15.904 1.00 81.38 90 PRO A N 1
ATOM 720 C CA . PRO A 1 90 ? 14.571 -2.436 -14.962 1.00 81.38 90 PRO A CA 1
ATOM 721 C C . PRO A 1 90 ? 16.026 -2.434 -15.404 1.00 81.38 90 PRO A C 1
ATOM 723 O O . PRO A 1 90 ? 16.355 -2.852 -16.518 1.00 81.38 90 PRO A O 1
ATOM 726 N N . THR A 1 91 ? 16.903 -1.919 -14.542 1.00 71.56 91 THR A N 1
ATOM 727 C CA . THR A 1 91 ? 18.337 -1.926 -14.793 1.00 71.56 91 THR A CA 1
ATOM 728 C C . THR A 1 91 ? 18.731 -3.384 -14.949 1.00 71.56 91 THR A C 1
ATOM 730 O O . THR A 1 91 ? 18.723 -4.147 -13.984 1.00 71.56 91 THR A O 1
ATOM 733 N N . SER A 1 92 ? 19.031 -3.798 -16.180 1.00 59.69 92 SER A N 1
ATOM 734 C CA . SER A 1 92 ? 19.613 -5.105 -16.432 1.00 59.69 92 SER A CA 1
ATOM 735 C C . SER A 1 92 ? 20.825 -5.219 -15.521 1.00 59.69 92 SER A C 1
ATOM 737 O O . SER A 1 92 ? 21.753 -4.414 -15.643 1.00 59.69 92 SER A O 1
ATOM 739 N N . HIS A 1 93 ? 20.816 -6.183 -14.601 1.00 54.97 93 HIS A N 1
ATOM 740 C CA . HIS A 1 93 ? 22.047 -6.616 -13.970 1.00 54.97 93 HIS A CA 1
ATOM 741 C C . HIS A 1 93 ? 23.015 -6.951 -15.105 1.00 54.97 93 HIS A C 1
ATOM 743 O O . HIS A 1 93 ? 22.863 -7.950 -15.808 1.00 54.97 93 HIS A O 1
ATOM 749 N N . ILE A 1 94 ? 23.987 -6.063 -15.304 1.00 47.00 94 ILE A N 1
ATOM 750 C CA . ILE A 1 94 ? 25.257 -6.387 -15.925 1.00 47.00 94 ILE A CA 1
ATOM 751 C C . ILE A 1 94 ? 25.870 -7.404 -14.963 1.00 47.00 94 ILE A C 1
ATOM 753 O O . ILE A 1 94 ? 26.507 -7.041 -13.978 1.00 47.00 94 ILE A O 1
ATOM 757 N N . ASN A 1 95 ? 25.567 -8.679 -15.193 1.00 38.03 95 ASN A N 1
ATOM 758 C CA . ASN A 1 95 ? 26.351 -9.774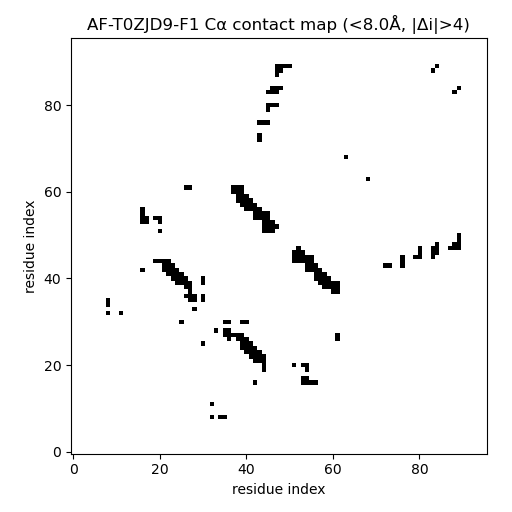 -14.655 1.00 38.03 95 ASN A CA 1
ATOM 759 C C . ASN A 1 95 ? 27.663 -9.781 -15.450 1.00 38.03 95 ASN A C 1
ATOM 761 O O . ASN A 1 95 ? 27.689 -10.260 -16.585 1.00 38.03 95 ASN A O 1
ATOM 765 N N . SER A 1 96 ? 28.706 -9.203 -14.854 1.00 42.91 96 SER A N 1
ATOM 766 C CA . SER A 1 96 ? 30.111 -9.525 -15.128 1.00 42.91 96 SER A CA 1
ATOM 767 C C . SER A 1 96 ? 30.648 -10.338 -13.962 1.00 42.91 96 SER A C 1
ATOM 769 O O . SER A 1 96 ? 30.320 -9.966 -12.812 1.00 42.91 96 S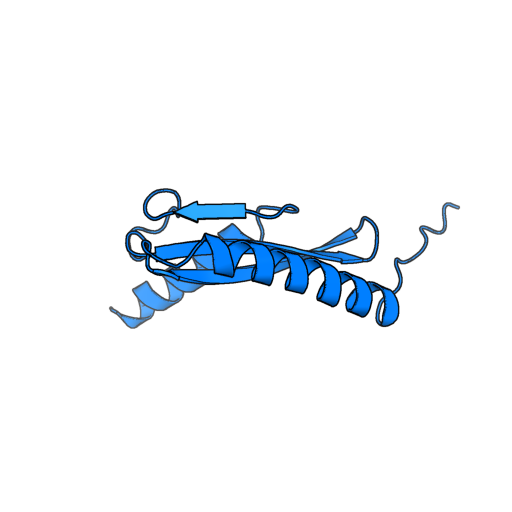ER A O 1
#

Mean predicted aligned error: 6.53 Å

Nearest PDB structures (foldseek):
  1stz-assembly1_C  TM=8.752E-01  e=2.969E-04  Thermotoga maritima
  1stz-assembly1_A  TM=8.213E-01  e=3.377E-04  Thermotoga maritima
  4lrz-assembly1_H  TM=7.705E-01  e=8.443E-03  Escherichia coli K-12
  4lrz-assembly2_E  TM=7.525E-01  e=6.119E-03  Escherichia coli K-12
  2b18-assembly1_A  TM=6.543E-01  e=1.345E-01  Bacillus subtilis

Radius of gyration: 15.77 Å; Cα contacts (8 Å, |Δi|>4): 118; chains: 1; bounding box: 47×27×42 Å

Foldseek 3Di:
DVVVLVVVLVVLLQVVQAPDQAWDKAAQVSRVRVVLNQKIKTWHFADQVPDTPTIDIDIGGNDDPCVPVVVVSVVVNVVRNVVCCVVPHPDPPPPD

InterPro domains:
  IPR002571 Heat-inducible transcription repressor HrcA [PTHR34824] (2-82)
  IPR021153 Heat-inducible transcription repressor HrcA, C-terminal [PF01628] (1-70)
  IPR029016 GAF-like domain superfamily [G3DSA:3.30.450.40] (1-87)